Protein AF-A0A4U9D7E0-F1 (afdb_monomer_lite)

Secondary structure (DSSP, 8-state):
------------------HHHHHHHHHHHHHHHHHHHHHHTT--EEEEEE-STT-EEEEESSHHHHHHHHTT-

pLDDT: mean 81.25, std 13.95, range [40.44, 94.25]

InterPro domains:
  IPR022646 Protein-export membrane protein SecD/SecF/SecDF, conserved site [PF07549] (1-20)

Organism: Raoultella terrigena (NCBI:txid577)

Sequence (73 aa):
MKLGLDLRGGVHFLMEVDMDTALGKLQEQNIDSLRSELRDKGIPYSTVRKEDNFGLSIAFRDATARESGYLLS

Foldseek 3Di:
DDDDDPPPDDPDDDDDDPVVVVLVVVLVVVQVVLVVVCVVVVQAWDDWDQDPPSDIDTHHPDPVSVVVSVVVD

Radius of gyration: 23.66 Å; chains: 1; bounding box: 59×36×58 Å

Structure (mmCIF, N/CA/C/O backbone):
data_AF-A0A4U9D7E0-F1
#
_entry.id   AF-A0A4U9D7E0-F1
#
loop_
_atom_site.group_PDB
_atom_site.id
_atom_site.type_symbol
_atom_site.label_atom_id
_atom_site.label_alt_id
_atom_site.label_comp_id
_atom_site.label_asym_id
_atom_site.label_entity_id
_atom_site.label_seq_id
_atom_site.pdbx_PDB_ins_code
_atom_site.Cartn_x
_atom_site.Cartn_y
_atom_site.Cartn_z
_atom_site.occupancy
_atom_site.B_iso_or_equiv
_atom_site.auth_seq_id
_atom_site.auth_comp_id
_atom_site.auth_asym_id
_atom_site.auth_atom_id
_atom_site.pdbx_PDB_model_num
ATOM 1 N N . MET A 1 1 ? 40.153 24.466 -45.502 1.00 40.44 1 MET A N 1
ATOM 2 C CA . MET A 1 1 ? 39.631 24.857 -44.168 1.00 40.44 1 MET A CA 1
ATOM 3 C C . MET A 1 1 ? 38.222 24.287 -44.080 1.00 40.44 1 MET A C 1
ATOM 5 O O . MET A 1 1 ? 37.427 24.623 -44.937 1.00 40.44 1 MET A O 1
ATOM 9 N N . LYS A 1 2 ? 38.027 23.129 -43.444 1.00 40.44 2 LYS A N 1
ATOM 10 C CA . LYS A 1 2 ? 37.898 22.794 -42.007 1.00 40.44 2 LYS A CA 1
ATOM 11 C C . LYS A 1 2 ? 36.428 22.855 -41.562 1.00 40.44 2 LYS A C 1
ATOM 13 O O . LYS A 1 2 ? 35.792 23.895 -41.631 1.00 40.44 2 LYS A O 1
ATOM 18 N N . LEU A 1 3 ? 35.963 21.671 -41.167 1.00 57.91 3 LEU A N 1
ATOM 19 C CA . LEU A 1 3 ? 34.655 21.292 -40.654 1.00 57.91 3 LEU A CA 1
ATOM 20 C C . LEU A 1 3 ? 34.099 22.252 -39.591 1.00 57.91 3 LEU A C 1
ATOM 22 O O . LEU A 1 3 ? 34.829 22.690 -38.705 1.00 57.91 3 LEU A O 1
ATOM 26 N N . GLY A 1 4 ? 32.778 22.398 -39.603 1.00 52.12 4 GLY A N 1
ATOM 27 C CA . GLY A 1 4 ? 31.939 22.602 -38.421 1.00 52.12 4 GLY A CA 1
ATOM 28 C C . GLY A 1 4 ? 30.571 22.018 -38.761 1.00 52.12 4 GLY A C 1
ATOM 29 O O . GLY A 1 4 ? 29.775 22.676 -39.413 1.00 52.12 4 GLY A O 1
ATOM 30 N N . LEU A 1 5 ? 30.402 20.695 -38.690 1.00 63.31 5 LEU A N 1
ATOM 31 C CA . LEU A 1 5 ? 29.786 20.019 -37.542 1.00 63.31 5 LEU A CA 1
ATOM 32 C C . LEU A 1 5 ? 28.650 20.867 -36.954 1.00 63.31 5 LEU A C 1
ATOM 34 O O . LEU A 1 5 ? 28.844 21.616 -36.001 1.00 63.31 5 LEU A O 1
ATOM 38 N N . ASP A 1 6 ? 27.485 20.762 -37.588 1.00 61.47 6 ASP A N 1
ATOM 39 C CA . ASP A 1 6 ? 26.222 21.297 -37.096 1.00 61.47 6 ASP A CA 1
ATOM 40 C C . ASP A 1 6 ? 25.895 20.597 -35.766 1.00 61.47 6 ASP A C 1
ATOM 42 O O . ASP A 1 6 ? 25.478 19.439 -35.720 1.00 61.47 6 ASP A O 1
ATOM 46 N N . LEU A 1 7 ? 26.188 21.272 -34.655 1.00 59.31 7 LEU A N 1
ATOM 47 C CA . LEU A 1 7 ? 25.914 20.812 -33.294 1.00 59.31 7 LEU A CA 1
ATOM 48 C C . LEU A 1 7 ? 24.444 21.061 -32.927 1.00 59.31 7 LEU A C 1
ATOM 50 O O . LEU A 1 7 ? 24.138 21.727 -31.941 1.00 59.31 7 LEU A O 1
ATOM 54 N N . ARG A 1 8 ? 23.514 20.510 -33.708 1.00 64.69 8 ARG A N 1
ATOM 55 C CA . ARG A 1 8 ? 22.093 20.426 -33.334 1.00 64.69 8 ARG A CA 1
ATOM 56 C C . ARG A 1 8 ? 21.671 18.968 -33.176 1.00 64.69 8 ARG A C 1
ATOM 58 O O . ARG A 1 8 ? 20.738 18.493 -33.810 1.00 64.69 8 ARG A O 1
ATOM 65 N N . GLY A 1 9 ? 22.392 18.242 -32.324 1.00 59.38 9 GLY A N 1
ATOM 66 C CA . GLY A 1 9 ? 22.011 16.902 -31.884 1.00 59.38 9 GLY A CA 1
ATOM 67 C C . GLY A 1 9 ? 20.914 16.983 -30.825 1.00 59.38 9 GLY A C 1
ATOM 68 O O . GLY A 1 9 ? 21.209 17.068 -29.637 1.00 59.38 9 GLY A O 1
ATOM 69 N N . GLY A 1 10 ? 19.649 16.984 -31.247 1.00 61.19 10 GLY A N 1
ATOM 70 C CA . GLY A 1 10 ? 18.527 16.756 -30.340 1.00 61.19 10 GLY A CA 1
ATOM 71 C C . GLY A 1 10 ? 18.550 15.303 -29.874 1.00 61.19 10 GLY A C 1
ATOM 72 O O . GLY A 1 10 ? 18.391 14.393 -30.684 1.00 61.19 10 GLY A O 1
ATOM 73 N N . VAL A 1 11 ? 18.785 15.069 -28.583 1.00 67.06 11 VAL A N 1
ATOM 74 C CA . VAL A 1 11 ? 18.690 13.725 -28.008 1.00 67.06 11 VAL A CA 1
ATOM 75 C C . VAL A 1 11 ? 17.211 13.350 -27.951 1.00 67.06 11 VAL A C 1
ATOM 77 O O . VAL A 1 11 ? 16.454 13.893 -27.151 1.00 67.06 11 VAL A O 1
ATOM 80 N N . HIS A 1 12 ? 16.785 12.448 -28.832 1.00 52.91 12 HIS A N 1
ATOM 81 C CA . HIS A 1 12 ? 15.436 11.896 -28.813 1.00 52.91 12 HIS A CA 1
ATOM 82 C C . HIS A 1 12 ? 15.390 10.806 -27.732 1.00 52.91 12 HIS A C 1
ATOM 84 O O . HIS A 1 12 ? 15.801 9.671 -27.965 1.00 52.91 12 HIS A O 1
ATOM 90 N N . PHE A 1 13 ? 14.957 11.159 -26.520 1.00 57.00 13 PHE A N 1
ATOM 91 C CA . PHE A 1 13 ? 14.691 10.174 -25.473 1.00 57.00 13 PHE A CA 1
ATOM 92 C C . PHE A 1 13 ? 13.340 9.515 -25.747 1.00 57.00 13 PHE A C 1
ATOM 94 O O . PHE A 1 13 ? 12.293 10.145 -25.605 1.00 57.00 13 PHE A O 1
ATOM 101 N N . LEU A 1 14 ? 13.360 8.241 -26.134 1.00 63.88 14 LEU A N 1
ATOM 102 C CA . LEU A 1 14 ? 12.174 7.398 -26.089 1.00 63.88 14 LEU A CA 1
ATOM 103 C C . LEU A 1 14 ? 12.093 6.828 -24.669 1.00 63.88 14 LEU A C 1
ATOM 105 O O . LEU A 1 14 ? 12.865 5.943 -24.309 1.00 63.88 14 LEU A O 1
ATOM 109 N N . MET A 1 15 ? 11.230 7.397 -23.830 1.00 69.25 15 MET A N 1
ATOM 110 C CA . MET A 1 15 ? 10.955 6.825 -22.513 1.00 69.25 15 MET A CA 1
ATOM 111 C C . MET A 1 15 ? 9.896 5.743 -22.681 1.00 69.25 15 MET A C 1
ATOM 113 O O . MET A 1 15 ? 8.717 6.045 -22.857 1.00 69.25 15 MET A O 1
ATOM 117 N N . GLU A 1 16 ? 10.324 4.488 -22.653 1.00 69.75 16 GLU A N 1
ATOM 118 C CA . GLU A 1 16 ? 9.412 3.363 -22.505 1.00 69.75 16 GLU A CA 1
ATOM 119 C C . GLU A 1 16 ? 8.932 3.335 -21.051 1.00 69.75 16 GLU A C 1
ATOM 121 O O . GLU A 1 16 ? 9.730 3.250 -20.115 1.00 69.75 16 GLU A O 1
ATOM 126 N N . VAL A 1 17 ? 7.626 3.511 -20.853 1.00 75.12 17 VAL A N 1
ATOM 127 C CA . VAL A 1 17 ? 7.024 3.405 -19.526 1.00 75.12 17 VAL A CA 1
ATOM 128 C C . VAL A 1 17 ? 6.778 1.929 -19.262 1.00 75.12 17 VAL A C 1
ATOM 130 O O . VAL A 1 17 ? 5.934 1.315 -19.910 1.00 75.12 17 VAL A O 1
ATOM 133 N N . ASP A 1 18 ? 7.501 1.376 -18.293 1.00 85.25 18 ASP A N 1
ATOM 134 C CA . ASP A 1 18 ? 7.187 0.065 -17.735 1.00 85.25 18 ASP A CA 1
ATOM 135 C C . ASP A 1 18 ? 5.873 0.169 -16.945 1.00 85.25 18 ASP A C 1
ATOM 137 O O . ASP A 1 18 ? 5.828 0.634 -15.799 1.00 85.25 18 ASP A O 1
ATOM 141 N N . MET A 1 19 ? 4.784 -0.211 -17.614 1.00 87.44 19 MET A N 1
ATOM 142 C CA . MET A 1 19 ? 3.431 -0.144 -17.073 1.00 87.44 19 MET A CA 1
ATOM 143 C C . MET A 1 19 ? 3.227 -1.104 -15.904 1.00 87.44 19 MET A C 1
ATOM 145 O O . MET A 1 19 ? 2.508 -0.751 -14.972 1.00 87.44 19 MET A O 1
ATOM 149 N N . ASP A 1 20 ? 3.882 -2.264 -15.900 1.00 85.50 20 ASP A N 1
ATOM 150 C CA . ASP A 1 20 ? 3.761 -3.234 -14.809 1.00 85.50 20 ASP A CA 1
ATOM 151 C C . ASP A 1 20 ? 4.388 -2.673 -13.532 1.00 85.50 20 ASP A C 1
ATOM 153 O O . ASP A 1 20 ? 3.777 -2.689 -1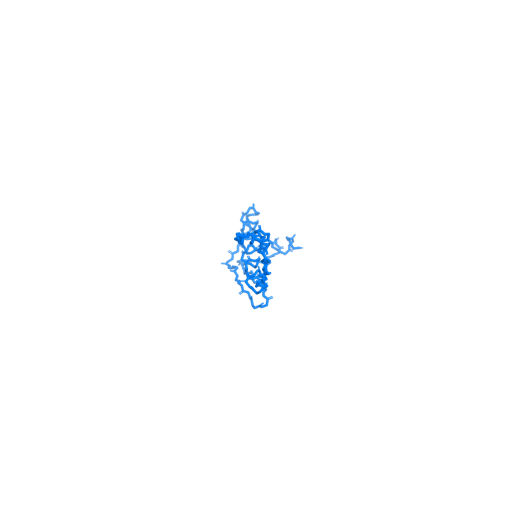2.458 1.00 85.50 20 ASP A O 1
ATOM 157 N N . THR A 1 21 ? 5.567 -2.060 -13.660 1.00 87.62 21 THR A N 1
ATOM 158 C CA . THR A 1 21 ? 6.208 -1.338 -12.557 1.00 87.62 21 THR A CA 1
ATOM 159 C C . THR A 1 21 ? 5.363 -0.145 -12.097 1.00 87.62 21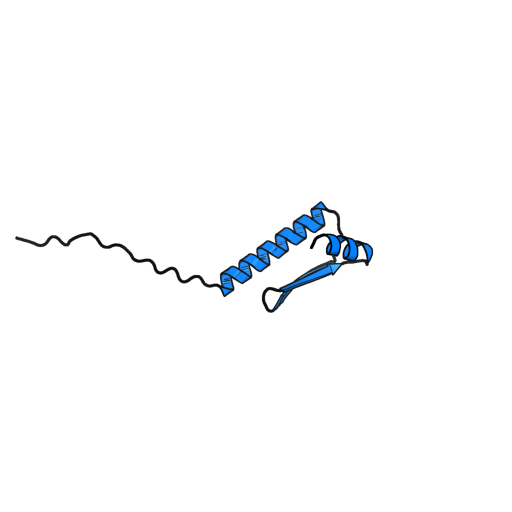 THR A C 1
ATOM 161 O O . THR A 1 21 ? 5.250 0.111 -10.894 1.00 87.62 21 THR A O 1
ATOM 164 N N . ALA A 1 22 ? 4.754 0.601 -13.023 1.00 88.81 22 ALA A N 1
ATOM 165 C CA . ALA A 1 22 ? 3.908 1.744 -12.685 1.00 88.81 22 ALA A CA 1
ATOM 166 C C . ALA A 1 22 ? 2.645 1.323 -11.914 1.00 88.81 22 ALA A C 1
ATOM 168 O O . ALA A 1 22 ? 2.329 1.908 -10.876 1.00 88.81 22 ALA A O 1
ATOM 169 N N . LEU A 1 23 ? 1.954 0.282 -12.379 1.00 90.12 23 LEU A N 1
ATOM 170 C CA . LEU A 1 23 ? 0.765 -0.261 -11.728 1.00 90.12 23 LEU A CA 1
ATOM 171 C C . LEU A 1 23 ? 1.101 -0.891 -10.369 1.00 90.12 23 LEU A C 1
ATOM 173 O O . LEU A 1 23 ? 0.361 -0.689 -9.407 1.00 90.12 23 LEU A O 1
ATOM 177 N N . GLY A 1 24 ? 2.251 -1.561 -10.243 1.00 91.31 24 GLY A N 1
ATOM 178 C CA . GLY A 1 24 ? 2.739 -2.078 -8.962 1.00 91.31 24 GLY A CA 1
ATOM 179 C C . GLY A 1 24 ? 2.984 -0.971 -7.929 1.00 91.31 24 GLY A C 1
ATOM 180 O O . GLY A 1 24 ? 2.570 -1.097 -6.775 1.00 91.31 24 GLY A O 1
ATOM 181 N N . LYS A 1 25 ? 3.586 0.152 -8.345 1.00 91.62 25 LYS A N 1
ATOM 182 C CA . LYS A 1 25 ? 3.767 1.332 -7.479 1.00 91.62 25 LYS A CA 1
ATOM 183 C C . LYS A 1 25 ? 2.439 1.968 -7.077 1.00 91.62 25 LYS A C 1
ATOM 185 O O . LYS A 1 25 ? 2.275 2.342 -5.919 1.00 91.62 25 LYS A O 1
ATOM 190 N N . LEU A 1 26 ? 1.491 2.077 -8.006 1.00 91.50 26 LEU A N 1
ATOM 191 C CA . LEU A 1 26 ? 0.151 2.587 -7.700 1.00 91.50 26 LEU A CA 1
ATOM 192 C C . LEU A 1 26 ? -0.577 1.685 -6.698 1.00 91.50 26 LEU A C 1
ATOM 194 O O . LEU A 1 26 ? -1.201 2.182 -5.765 1.00 91.50 26 LEU A O 1
ATOM 198 N N . GLN A 1 27 ? -0.452 0.363 -6.836 1.00 92.88 27 GLN A N 1
ATOM 199 C CA . GLN A 1 27 ? -1.019 -0.593 -5.885 1.00 92.88 27 GLN A CA 1
ATOM 200 C C . GLN A 1 27 ? -0.435 -0.404 -4.473 1.00 92.88 27 GLN A C 1
ATOM 202 O O . GLN A 1 27 ? -1.176 -0.443 -3.493 1.00 92.88 27 GLN A O 1
ATOM 207 N N . GLU A 1 28 ? 0.875 -0.165 -4.349 1.00 92.62 28 GLU A N 1
ATOM 208 C CA . GLU A 1 28 ? 1.525 0.143 -3.064 1.00 92.62 28 GLU A CA 1
ATOM 209 C C . GLU A 1 28 ? 1.033 1.452 -2.454 1.00 92.62 28 GLU A C 1
ATOM 211 O O . GLU A 1 28 ? 0.660 1.482 -1.283 1.00 92.62 28 GLU A O 1
ATOM 216 N N . GLN A 1 29 ? 0.967 2.513 -3.255 1.00 94.19 29 GLN A N 1
ATOM 217 C CA . GLN A 1 29 ? 0.458 3.807 -2.801 1.00 94.19 29 GLN A CA 1
ATOM 218 C C . GLN A 1 29 ? -0.984 3.692 -2.301 1.00 94.19 29 GLN A C 1
ATOM 220 O O . GLN A 1 29 ? -1.302 4.192 -1.224 1.00 94.19 29 GLN A O 1
ATOM 225 N N . ASN A 1 30 ? -1.834 2.961 -3.025 1.00 91.81 30 ASN A N 1
ATOM 226 C CA . ASN A 1 30 ? -3.217 2.723 -2.619 1.00 91.81 30 ASN A CA 1
ATOM 227 C C . ASN A 1 30 ? -3.305 1.973 -1.282 1.00 91.81 30 ASN A C 1
ATOM 229 O O . ASN A 1 30 ? -4.148 2.305 -0.449 1.00 91.81 30 ASN A O 1
ATOM 233 N N . ILE A 1 31 ? -2.426 0.992 -1.040 1.00 92.38 31 ILE A N 1
ATOM 234 C CA . ILE A 1 31 ? -2.349 0.280 0.246 1.00 92.38 31 ILE A CA 1
ATOM 235 C C . ILE A 1 31 ? -2.045 1.236 1.387 1.00 92.38 31 ILE A C 1
ATOM 237 O O . ILE A 1 31 ? -2.700 1.181 2.431 1.00 92.38 31 ILE A O 1
ATOM 241 N N . ASP A 1 32 ? -1.042 2.086 1.204 1.00 94.19 32 ASP A N 1
ATOM 242 C CA . ASP A 1 32 ? -0.602 3.002 2.246 1.00 94.19 32 ASP A CA 1
ATOM 243 C C . ASP A 1 32 ? -1.666 4.065 2.533 1.00 94.19 32 ASP A C 1
ATOM 245 O O . ASP A 1 32 ? -1.973 4.325 3.700 1.00 94.19 32 ASP A O 1
ATOM 249 N N . SER A 1 33 ? -2.313 4.597 1.492 1.00 92.62 33 SER A N 1
ATOM 250 C CA . SER A 1 33 ? -3.451 5.510 1.632 1.00 92.62 33 SER A CA 1
ATOM 251 C C . SER A 1 33 ? -4.615 4.866 2.386 1.00 92.62 33 SER A C 1
ATOM 253 O O . SER A 1 33 ? 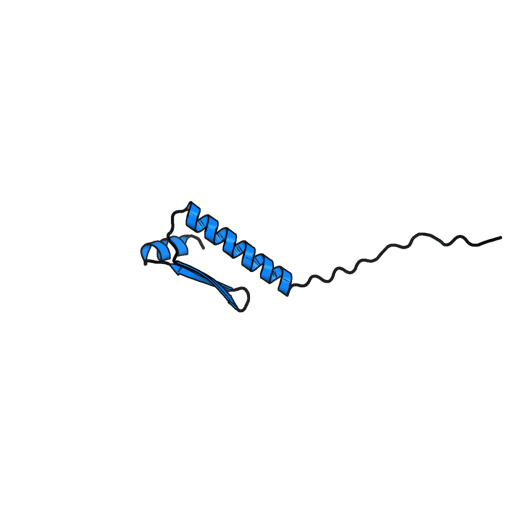-5.105 5.452 3.349 1.00 92.62 33 SER A O 1
ATOM 255 N N . LEU A 1 34 ? -5.008 3.638 2.032 1.00 91.25 34 LEU A N 1
ATOM 256 C CA . LEU A 1 34 ? -6.089 2.919 2.717 1.00 91.25 34 LEU A CA 1
ATOM 257 C C . LEU A 1 34 ? -5.764 2.654 4.189 1.00 91.25 34 LEU A C 1
ATOM 259 O O . LEU A 1 34 ? -6.616 2.817 5.060 1.00 91.25 34 LEU A O 1
ATOM 263 N N . ARG A 1 35 ? -4.520 2.275 4.500 1.00 91.88 35 ARG A N 1
ATOM 264 C CA . ARG A 1 35 ? -4.073 2.087 5.889 1.00 91.88 35 ARG A CA 1
ATOM 265 C C . ARG A 1 35 ? -4.129 3.385 6.685 1.00 91.88 35 ARG A C 1
ATOM 267 O O . ARG A 1 35 ? -4.512 3.339 7.856 1.00 91.88 35 ARG A O 1
ATOM 274 N N . SER A 1 36 ? -3.737 4.504 6.074 1.00 94.06 36 SER A N 1
ATOM 275 C CA . SER A 1 36 ? -3.845 5.825 6.695 1.00 94.06 36 SER A CA 1
ATOM 276 C C . SER 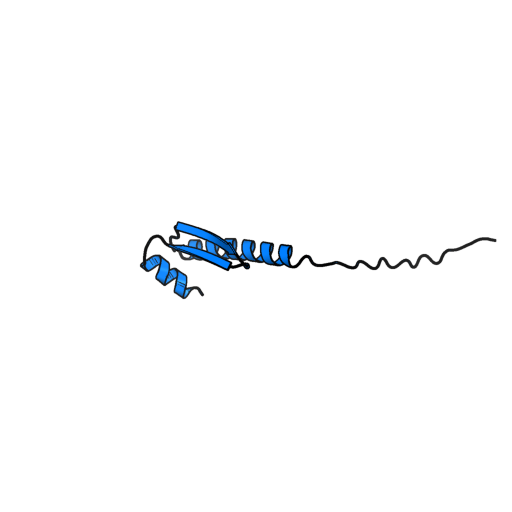A 1 36 ? -5.302 6.159 6.972 1.00 94.06 36 SER A C 1
ATOM 278 O O . SER A 1 36 ? -5.648 6.456 8.108 1.00 94.06 36 SER A O 1
ATOM 280 N N . GLU A 1 37 ? -6.175 6.009 5.980 1.00 92.75 37 GLU A N 1
ATOM 281 C CA . GLU A 1 37 ? -7.577 6.388 6.117 1.00 92.75 37 GLU A CA 1
ATOM 282 C C . GLU A 1 37 ? -8.320 5.535 7.157 1.00 92.75 37 GLU A C 1
ATOM 284 O O . GLU A 1 37 ? -9.063 6.063 7.987 1.00 92.75 37 GLU A O 1
ATOM 289 N N . LEU A 1 38 ? -8.073 4.221 7.180 1.00 91.50 38 LEU A N 1
ATOM 290 C CA . LEU A 1 38 ? -8.614 3.334 8.213 1.00 91.50 38 LEU A CA 1
ATOM 291 C C . LEU A 1 38 ? -8.126 3.733 9.609 1.00 91.50 38 LEU A C 1
ATOM 293 O O . LEU A 1 38 ? -8.904 3.704 10.562 1.00 91.50 38 LEU A O 1
ATOM 297 N N . ARG A 1 39 ? -6.854 4.130 9.739 1.00 91.88 39 ARG A N 1
ATOM 298 C CA . ARG A 1 39 ? -6.293 4.602 11.009 1.00 91.88 39 ARG A CA 1
ATOM 299 C C . ARG A 1 39 ? -6.912 5.930 11.436 1.00 91.88 39 ARG A C 1
ATOM 301 O O . ARG A 1 39 ? -7.264 6.063 12.605 1.00 91.88 39 ARG A O 1
ATOM 308 N N . ASP A 1 40 ? -7.070 6.869 10.511 1.00 94.25 40 ASP A N 1
ATOM 309 C CA . ASP A 1 40 ? -7.644 8.192 10.768 1.00 94.25 40 ASP A CA 1
ATOM 310 C C . ASP A 1 40 ? -9.112 8.085 11.200 1.00 94.25 40 ASP A C 1
ATOM 312 O O . ASP A 1 40 ? -9.552 8.787 12.109 1.00 94.25 40 ASP A O 1
ATOM 316 N N . LYS A 1 41 ? -9.854 7.135 10.618 1.00 90.69 41 LYS A N 1
ATOM 317 C CA . LYS A 1 41 ? -11.235 6.805 11.009 1.00 90.69 41 LYS A CA 1
ATOM 318 C C . LYS A 1 41 ? -11.325 5.876 12.226 1.00 90.69 41 LYS A C 1
ATOM 320 O O . LYS A 1 41 ? -12.426 5.544 12.655 1.00 90.69 41 LYS A O 1
ATOM 325 N N . GLY A 1 42 ? -10.194 5.448 12.792 1.00 91.06 42 GLY A N 1
ATOM 326 C CA . GLY A 1 42 ? -10.149 4.567 13.961 1.00 91.06 42 GLY A CA 1
ATOM 327 C C . GLY A 1 42 ? -10.708 3.162 13.714 1.00 91.06 42 GLY A C 1
ATOM 328 O O . GLY A 1 42 ? -11.106 2.493 14.666 1.00 91.06 42 GLY A O 1
ATOM 329 N N . ILE A 1 43 ? -10.754 2.706 12.459 1.00 90.56 43 ILE A N 1
ATOM 330 C CA . ILE A 1 43 ? -11.312 1.407 12.072 1.00 90.56 43 ILE A CA 1
ATOM 331 C C . ILE A 1 43 ? -10.235 0.325 12.252 1.00 90.56 43 ILE A C 1
ATOM 333 O O . ILE A 1 43 ? -9.226 0.325 11.537 1.00 90.56 43 ILE A O 1
ATOM 337 N N . PRO A 1 44 ? -10.415 -0.631 13.181 1.00 89.62 44 PRO A N 1
ATOM 338 C CA . PRO A 1 44 ? -9.425 -1.669 13.417 1.00 89.62 44 PRO A CA 1
ATOM 339 C C . PRO A 1 44 ? -9.434 -2.707 12.287 1.00 89.62 44 PRO A C 1
ATOM 341 O O . PRO A 1 44 ? -10.402 -3.441 12.089 1.00 89.62 44 PRO A O 1
ATOM 344 N N . TYR A 1 45 ? -8.309 -2.837 11.586 1.00 90.31 45 TYR A N 1
ATOM 345 C CA . TYR A 1 45 ? -8.074 -3.898 10.606 1.00 90.31 45 TYR A CA 1
ATOM 346 C C . TYR A 1 45 ? -7.043 -4.911 11.125 1.00 90.31 45 TYR A C 1
ATOM 348 O O . TYR A 1 45 ? -6.235 -4.621 12.011 1.00 90.31 45 TYR A O 1
ATOM 356 N N . SER A 1 46 ? -7.093 -6.143 10.617 1.00 90.50 46 SER A N 1
ATOM 357 C CA . SER A 1 46 ? -6.145 -7.202 10.976 1.00 90.50 46 SER A CA 1
ATOM 358 C C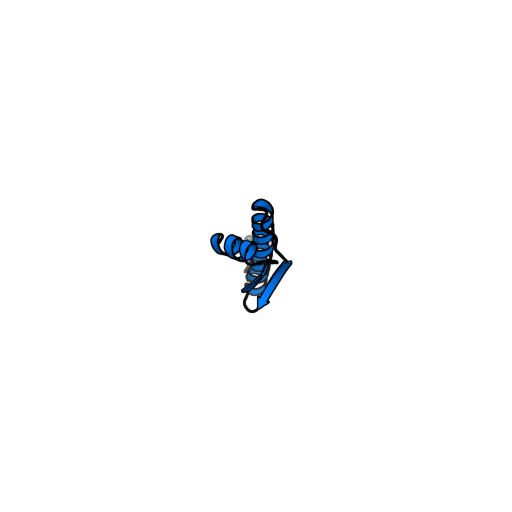 . SER A 1 46 ? -5.000 -7.297 9.977 1.00 90.50 46 SER A C 1
ATOM 360 O O . SER A 1 46 ? -3.845 -7.424 10.380 1.00 90.50 46 SER A O 1
ATOM 362 N N . THR A 1 47 ? -5.279 -7.237 8.675 1.00 89.88 47 THR A N 1
ATOM 363 C CA . THR A 1 47 ? -4.243 -7.305 7.637 1.00 89.88 47 THR A CA 1
ATOM 364 C C . THR A 1 47 ? -4.717 -6.638 6.349 1.00 89.88 47 THR A C 1
ATOM 366 O O . THR A 1 47 ? -5.884 -6.742 5.993 1.00 89.88 47 THR A O 1
ATOM 369 N N . VAL A 1 48 ? -3.790 -5.995 5.639 1.00 90.44 48 VAL A N 1
ATOM 370 C CA . VAL A 1 48 ? -3.970 -5.525 4.257 1.00 90.44 48 VAL A CA 1
ATOM 371 C C . VAL A 1 48 ? -2.938 -6.244 3.394 1.00 90.44 48 VAL A C 1
ATOM 373 O O . VAL A 1 48 ? -1.746 -6.164 3.718 1.00 90.44 48 VAL A O 1
ATOM 376 N N . ARG A 1 49 ? -3.375 -6.955 2.349 1.00 90.19 49 ARG A N 1
ATOM 377 C CA . ARG A 1 49 ? -2.516 -7.740 1.449 1.00 90.19 49 ARG A CA 1
ATOM 378 C C . ARG A 1 49 ? -2.739 -7.342 -0.004 1.00 90.19 49 ARG A C 1
ATOM 380 O O . ARG A 1 49 ? -3.857 -7.027 -0.403 1.00 90.19 49 ARG A O 1
ATOM 387 N N . LYS A 1 50 ? -1.655 -7.397 -0.777 1.00 91.44 50 LYS A N 1
ATOM 388 C CA . LYS A 1 50 ? -1.716 -7.363 -2.237 1.00 91.44 50 LYS A CA 1
ATOM 389 C C . LYS A 1 50 ? -2.322 -8.670 -2.729 1.00 91.44 50 LYS A C 1
ATOM 391 O O . LYS A 1 50 ? -1.941 -9.732 -2.240 1.00 91.44 50 LYS A O 1
ATOM 396 N N . GLU A 1 51 ? -3.221 -8.557 -3.688 1.00 91.44 51 GLU A N 1
ATOM 397 C CA . GLU A 1 51 ? -3.699 -9.674 -4.493 1.00 91.44 51 GLU A CA 1
ATOM 398 C C . GLU A 1 51 ? -3.122 -9.551 -5.907 1.00 91.44 51 GLU A C 1
ATOM 400 O O . GLU A 1 51 ? -2.562 -8.512 -6.290 1.00 91.44 51 GLU A O 1
ATOM 405 N N . ASP A 1 52 ? -3.275 -10.621 -6.679 1.00 88.62 52 ASP A N 1
ATOM 406 C CA . ASP A 1 52 ? -2.905 -10.650 -8.090 1.00 88.62 52 ASP A CA 1
ATOM 407 C C . ASP A 1 52 ? -3.709 -9.620 -8.906 1.00 88.62 52 ASP A C 1
ATOM 409 O O . ASP A 1 52 ? -4.739 -9.099 -8.466 1.00 88.62 52 ASP A O 1
ATOM 413 N N . ASN A 1 53 ? -3.233 -9.312 -10.117 1.00 86.50 53 ASN A N 1
ATOM 414 C CA . ASN A 1 53 ? -3.854 -8.340 -11.029 1.00 86.50 53 ASN A CA 1
ATOM 415 C C . ASN A 1 53 ? -4.105 -6.963 -10.392 1.00 86.50 53 ASN A C 1
ATOM 417 O O . ASN A 1 53 ? -5.139 -6.339 -10.627 1.00 86.50 53 ASN A O 1
ATOM 421 N N . PHE A 1 54 ? -3.157 -6.489 -9.581 1.00 85.31 54 PHE A N 1
ATOM 422 C CA . PHE A 1 54 ? -3.238 -5.197 -8.892 1.00 85.31 54 PHE A CA 1
ATOM 423 C C . PHE A 1 54 ? -4.414 -5.091 -7.902 1.00 85.31 54 PHE A C 1
ATOM 425 O O . PHE A 1 54 ? -4.811 -3.992 -7.514 1.00 85.31 54 PHE A O 1
ATOM 432 N N . GLY A 1 55 ? -4.960 -6.232 -7.467 1.00 86.62 55 GLY A N 1
ATOM 433 C CA . GLY A 1 55 ? -6.042 -6.304 -6.494 1.00 86.62 55 GLY A CA 1
ATOM 434 C C . GLY A 1 55 ? -5.584 -6.063 -5.055 1.00 86.62 55 GLY A C 1
ATOM 435 O O . GLY A 1 55 ? -4.395 -6.074 -4.727 1.00 86.62 55 GLY A O 1
ATOM 436 N N . LEU A 1 56 ? -6.548 -5.877 -4.158 1.00 90.00 56 LEU A N 1
ATOM 437 C CA . LEU A 1 56 ? -6.287 -5.720 -2.734 1.00 90.00 56 LEU A CA 1
ATOM 438 C C . LEU A 1 56 ? -7.285 -6.509 -1.898 1.00 90.00 56 LEU A C 1
ATOM 440 O O . LEU A 1 56 ? -8.486 -6.457 -2.158 1.00 90.00 56 LEU A O 1
ATOM 444 N N . SER A 1 57 ? -6.798 -7.155 -0.840 1.00 90.19 57 SER A N 1
ATOM 445 C CA . SER A 1 57 ? -7.637 -7.740 0.199 1.00 90.19 57 SER A CA 1
ATOM 446 C C . SER A 1 57 ? -7.377 -7.093 1.563 1.00 90.19 57 SER A C 1
ATOM 448 O O . SER A 1 57 ? -6.238 -6.859 1.981 1.00 90.19 57 SER A O 1
ATOM 450 N N . ILE A 1 58 ? -8.467 -6.789 2.272 1.00 90.31 58 ILE A N 1
ATOM 451 C CA . ILE A 1 58 ? -8.443 -6.246 3.632 1.00 90.31 58 ILE A CA 1
ATOM 452 C C . ILE A 1 58 ? -9.212 -7.199 4.538 1.00 90.31 58 ILE A C 1
ATOM 454 O O . ILE A 1 58 ? -10.369 -7.533 4.286 1.00 90.31 58 ILE A O 1
ATOM 458 N N . ALA A 1 59 ? -8.560 -7.625 5.612 1.00 90.94 59 ALA A N 1
ATOM 459 C CA . ALA A 1 59 ? -9.173 -8.397 6.673 1.00 90.94 59 ALA A CA 1
ATOM 460 C C . ALA A 1 59 ? -9.445 -7.484 7.875 1.00 90.94 59 ALA A C 1
ATOM 462 O O . ALA A 1 59 ? -8.583 -6.712 8.304 1.00 90.94 59 ALA A O 1
ATOM 463 N N . PHE A 1 60 ? -10.647 -7.600 8.433 1.00 91.06 60 PHE A N 1
ATOM 464 C CA . PHE A 1 60 ? -11.096 -6.864 9.614 1.00 91.06 60 PHE A CA 1
ATOM 465 C C . PHE A 1 60 ? -11.260 -7.818 10.798 1.00 91.06 60 PHE A C 1
ATOM 467 O O . PHE A 1 60 ? -11.446 -9.021 10.611 1.00 91.06 60 PHE A O 1
ATOM 474 N N . ARG A 1 61 ? -11.144 -7.294 12.025 1.00 85.44 61 ARG A N 1
ATOM 475 C CA . ARG A 1 61 ? -11.223 -8.113 13.250 1.00 85.44 61 ARG A CA 1
ATOM 476 C C . ARG A 1 61 ? -12.651 -8.493 13.627 1.00 85.44 61 ARG A C 1
ATOM 478 O O . ARG A 1 61 ? -12.857 -9.548 14.217 1.00 85.44 61 ARG A O 1
ATOM 485 N N . ASP A 1 62 ? -13.612 -7.646 13.286 1.00 87.94 62 ASP A N 1
ATOM 486 C CA . ASP A 1 62 ? -15.021 -7.842 13.594 1.00 87.94 62 ASP A CA 1
ATOM 487 C C . ASP A 1 62 ? -15.917 -7.310 12.464 1.00 87.94 62 ASP A C 1
ATOM 489 O O . ASP A 1 62 ? -15.465 -6.648 11.521 1.00 87.94 62 ASP A O 1
ATOM 493 N N . ALA A 1 63 ? -17.201 -7.667 12.535 1.00 84.62 63 ALA A N 1
ATOM 494 C CA . ALA A 1 63 ? -18.186 -7.312 11.521 1.00 84.62 63 ALA A CA 1
ATOM 495 C C . ALA A 1 63 ? -18.462 -5.801 11.469 1.00 84.62 63 ALA A C 1
ATOM 497 O O . ALA A 1 63 ? -18.695 -5.280 10.380 1.00 84.62 63 ALA A O 1
ATOM 498 N N . THR A 1 64 ? -18.377 -5.107 12.606 1.00 85.69 64 THR A N 1
ATOM 499 C CA . THR A 1 64 ? -18.607 -3.660 12.714 1.00 85.6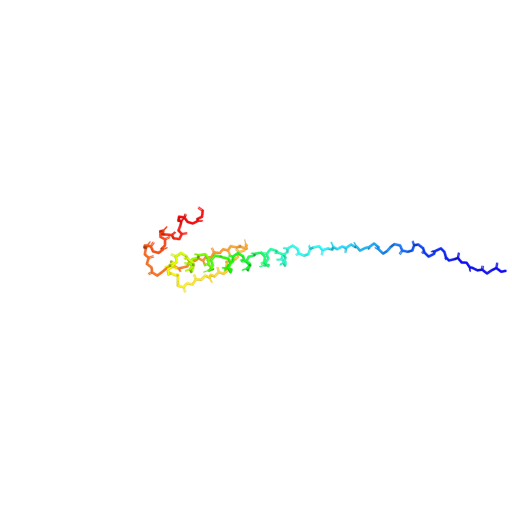9 64 THR A CA 1
ATOM 500 C C . THR A 1 64 ? -17.509 -2.875 11.997 1.00 85.69 64 THR A C 1
ATOM 502 O O . THR A 1 64 ? -17.787 -1.963 11.218 1.00 85.69 64 THR A O 1
ATOM 505 N N . ALA A 1 65 ? -16.249 -3.262 12.197 1.00 81.81 65 ALA A N 1
ATOM 506 C CA . ALA A 1 65 ? -15.095 -2.693 11.517 1.00 81.81 65 ALA A CA 1
ATOM 507 C C . ALA A 1 65 ? -15.147 -2.966 10.010 1.00 81.81 65 ALA A C 1
ATOM 509 O O . ALA A 1 65 ? -14.849 -2.079 9.214 1.00 81.81 65 ALA A O 1
ATOM 510 N N . ARG A 1 66 ? -15.589 -4.168 9.614 1.00 83.38 66 ARG A N 1
ATOM 511 C CA . ARG A 1 66 ? -15.802 -4.515 8.204 1.00 83.38 66 ARG A CA 1
ATOM 512 C C . ARG A 1 66 ? -16.875 -3.640 7.556 1.00 83.38 66 ARG A C 1
ATOM 514 O O . ARG A 1 66 ? -16.656 -3.139 6.463 1.00 83.38 66 ARG A O 1
ATOM 521 N N . GLU A 1 67 ? -18.021 -3.462 8.207 1.00 84.25 67 GLU A N 1
ATOM 522 C CA . GLU A 1 67 ? -19.110 -2.620 7.699 1.00 84.25 67 GLU A CA 1
ATOM 523 C C . GLU A 1 67 ? -18.670 -1.159 7.569 1.00 84.25 67 GLU A C 1
ATOM 525 O O . GLU A 1 67 ? -18.834 -0.555 6.513 1.00 84.25 67 GLU A O 1
ATOM 530 N N . SER A 1 68 ? -17.993 -0.635 8.592 1.00 78.56 68 SER A N 1
ATOM 531 C CA . SER A 1 68 ? -17.414 0.712 8.566 1.00 78.56 68 SER A CA 1
ATOM 532 C C . SER A 1 68 ? -16.415 0.874 7.416 1.00 78.56 68 SER A C 1
ATOM 534 O O . SER A 1 68 ? -16.415 1.899 6.744 1.00 78.56 68 SER A O 1
ATOM 536 N N . GLY A 1 69 ? -15.601 -0.155 7.159 1.00 74.38 69 GLY A N 1
ATOM 537 C CA . GLY A 1 69 ? -14.650 -0.210 6.049 1.00 74.38 69 GLY A CA 1
ATOM 538 C C . GLY A 1 69 ? -15.287 -0.326 4.659 1.00 74.38 69 GLY A C 1
ATOM 539 O O . GLY A 1 69 ? -14.680 0.120 3.695 1.00 74.38 69 GLY A O 1
ATOM 540 N N . TYR A 1 70 ? -16.495 -0.882 4.529 1.00 78.00 70 TYR A N 1
ATOM 541 C CA . TYR A 1 70 ? -17.225 -0.908 3.252 1.00 78.00 70 TYR A CA 1
ATOM 542 C C . TYR A 1 70 ? -17.860 0.439 2.907 1.00 78.00 70 TYR A C 1
ATOM 544 O O . TYR A 1 70 ? -17.974 0.775 1.737 1.00 78.00 70 TYR A O 1
ATOM 552 N N . LEU A 1 71 ? -18.244 1.237 3.905 1.00 75.44 71 LEU A N 1
ATOM 553 C CA . LEU A 1 71 ? -18.830 2.569 3.689 1.00 75.44 71 LEU A CA 1
ATOM 554 C C . LEU A 1 71 ? -17.813 3.616 3.196 1.00 75.44 71 LEU A C 1
ATOM 556 O O . LEU A 1 71 ? -18.160 4.773 2.975 1.00 75.44 71 LEU A O 1
ATOM 560 N N . LEU A 1 72 ? -16.551 3.214 3.074 1.00 65.06 72 LEU A N 1
ATOM 561 C CA . LEU A 1 72 ? -15.425 4.014 2.614 1.00 65.06 72 LEU A CA 1
ATOM 562 C C . LEU A 1 72 ? -15.197 3.952 1.095 1.00 65.06 72 LEU A C 1
ATOM 564 O O . LEU A 1 72 ? -14.501 4.825 0.583 1.00 65.06 72 LEU A O 1
ATOM 568 N N . SER A 1 73 ? -15.727 2.930 0.407 1.00 58.44 73 SER A N 1
ATOM 569 C CA . SER A 1 73 ? -15.517 2.686 -1.032 1.00 58.44 73 SER A CA 1
ATOM 570 C C . SER A 1 73 ? -16.575 3.327 -1.916 1.00 58.44 73 SER A C 1
ATOM 572 O O . SER A 1 73 ? -17.769 3.137 -1.586 1.00 58.44 73 SER A O 1
#